Protein AF-A0A2N5K524-F1 (afdb_monomer_lite)

Radius of gyration: 16.84 Å; chains: 1; bounding box: 38×30×48 Å

Structure (mmCIF, N/CA/C/O backbone):
data_AF-A0A2N5K524-F1
#
_entry.id   AF-A0A2N5K524-F1
#
loop_
_atom_site.group_PDB
_atom_site.id
_atom_site.type_symbol
_atom_site.label_atom_id
_atom_site.label_alt_id
_atom_site.label_comp_id
_atom_site.label_asym_id
_atom_site.label_entity_id
_atom_site.label_seq_id
_atom_site.pdbx_PDB_ins_code
_atom_site.Cartn_x
_atom_site.Cartn_y
_atom_site.Cartn_z
_atom_site.occupancy
_atom_site.B_iso_or_equiv
_atom_site.auth_seq_id
_atom_site.auth_comp_id
_atom_site.auth_asym_id
_atom_site.auth_atom_id
_atom_site.pdbx_PDB_model_num
ATOM 1 N N . MET A 1 1 ? -20.829 6.717 16.638 1.00 77.81 1 MET A N 1
ATOM 2 C CA . MET A 1 1 ? -19.370 6.671 16.826 1.00 77.81 1 MET A CA 1
ATOM 3 C C . MET A 1 1 ? -18.992 7.734 17.832 1.00 77.81 1 MET A C 1
ATOM 5 O O . MET A 1 1 ? -19.575 8.813 17.781 1.00 77.81 1 MET A O 1
ATOM 9 N N . THR A 1 2 ? -18.077 7.440 18.750 1.00 91.31 2 THR A N 1
ATOM 10 C CA . THR A 1 2 ? -17.505 8.473 19.634 1.00 91.31 2 THR A CA 1
ATOM 11 C C . THR A 1 2 ? -16.500 9.348 18.871 1.00 91.31 2 THR A C 1
ATOM 13 O O . THR A 1 2 ? -16.066 8.983 17.777 1.00 91.31 2 THR A O 1
ATOM 16 N N . GLY A 1 3 ? -16.096 10.493 19.435 1.00 93.12 3 GLY A N 1
ATOM 17 C CA . GLY A 1 3 ? -15.075 11.349 18.813 1.00 93.12 3 GLY A CA 1
ATOM 18 C C . GLY A 1 3 ? -13.733 10.632 18.615 1.00 93.12 3 GLY A C 1
ATOM 19 O O . GLY A 1 3 ? -13.123 10.746 17.557 1.00 93.12 3 GLY A O 1
ATOM 20 N N . LEU A 1 4 ? -13.308 9.823 19.591 1.00 93.38 4 LEU A N 1
ATOM 21 C CA . LEU A 1 4 ? -12.060 9.060 19.507 1.00 93.38 4 LEU A CA 1
ATOM 22 C C . LEU A 1 4 ? -12.146 7.904 18.495 1.00 93.38 4 LEU A C 1
ATOM 24 O O . LEU A 1 4 ? -11.198 7.658 17.755 1.00 93.38 4 LEU A O 1
ATOM 28 N N . GLU A 1 5 ? -13.305 7.250 18.401 1.00 93.38 5 GLU A N 1
ATOM 29 C CA . GLU A 1 5 ? -13.578 6.227 17.383 1.00 93.38 5 GLU A CA 1
ATOM 30 C C . GLU A 1 5 ? -13.514 6.811 15.960 1.00 93.38 5 GLU A C 1
ATOM 32 O O . GLU A 1 5 ? -12.963 6.182 15.060 1.00 93.38 5 GLU A O 1
ATOM 37 N N . LEU A 1 6 ? -14.011 8.039 15.759 1.00 95.19 6 LEU A N 1
ATOM 38 C CA . LEU A 1 6 ? -13.889 8.747 14.483 1.00 95.19 6 LEU A CA 1
ATOM 39 C C . LEU A 1 6 ? -12.432 9.068 14.139 1.00 95.19 6 LEU A C 1
ATOM 41 O O . LEU A 1 6 ? -12.012 8.839 13.007 1.00 95.19 6 LEU A O 1
ATOM 45 N N . VAL A 1 7 ? -11.650 9.564 15.102 1.00 96.06 7 VAL A N 1
ATOM 46 C CA . VAL A 1 7 ? -10.217 9.827 14.893 1.00 96.06 7 VAL A CA 1
ATOM 47 C C . VAL A 1 7 ? -9.493 8.546 14.483 1.00 96.06 7 VAL A C 1
ATOM 49 O O . VAL A 1 7 ? -8.720 8.562 13.529 1.00 96.06 7 VAL A O 1
ATOM 52 N N . LEU A 1 8 ? -9.781 7.424 15.145 1.00 95.25 8 LEU A N 1
ATOM 53 C CA . LEU A 1 8 ? -9.162 6.142 14.821 1.00 95.25 8 LEU A CA 1
ATOM 54 C C . LEU A 1 8 ? -9.550 5.649 13.420 1.00 95.25 8 LEU A C 1
ATOM 56 O O . LEU A 1 8 ? -8.689 5.183 12.675 1.00 95.25 8 LEU A O 1
ATOM 60 N N . ALA A 1 9 ? -10.815 5.816 13.026 1.00 94.81 9 ALA A N 1
ATOM 61 C CA . ALA A 1 9 ? -11.273 5.510 11.673 1.00 94.81 9 ALA A CA 1
ATOM 62 C C . ALA A 1 9 ? -10.548 6.362 10.613 1.00 94.81 9 ALA A C 1
ATOM 64 O O . ALA A 1 9 ? -10.087 5.827 9.606 1.00 94.81 9 ALA A O 1
ATOM 65 N N . LEU A 1 10 ? -10.374 7.666 10.859 1.00 96.00 10 LEU A N 1
ATOM 66 C CA . LEU A 1 10 ? -9.624 8.557 9.965 1.00 96.00 10 LEU A CA 1
ATOM 67 C C . LEU A 1 10 ? -8.148 8.162 9.866 1.00 96.00 10 LEU A C 1
ATOM 69 O O . LEU A 1 10 ? -7.585 8.161 8.774 1.00 96.00 10 LEU A O 1
ATOM 73 N N . VAL A 1 11 ? -7.523 7.788 10.986 1.00 96.38 11 VAL A N 1
ATOM 74 C CA . VAL A 1 11 ? -6.141 7.289 10.995 1.00 96.38 11 VAL A CA 1
ATOM 75 C C . VAL A 1 11 ? -6.017 6.040 10.128 1.00 96.38 11 VAL A C 1
ATOM 77 O O . VAL A 1 11 ? -5.103 5.968 9.313 1.00 96.38 11 VAL A O 1
ATOM 80 N N . VAL A 1 12 ? -6.941 5.084 10.243 1.00 95.50 12 VAL A N 1
ATOM 81 C CA . VAL A 1 12 ? -6.936 3.863 9.422 1.00 95.50 12 VAL A CA 1
ATOM 82 C C . VAL A 1 12 ? -7.138 4.182 7.941 1.00 95.50 12 VAL A C 1
ATOM 84 O O . VAL A 1 12 ? -6.406 3.656 7.102 1.00 95.50 12 VAL A O 1
ATOM 87 N N . LEU A 1 13 ? -8.060 5.090 7.614 1.00 94.50 13 LEU A N 1
ATOM 88 C CA . LEU A 1 13 ? -8.298 5.529 6.239 1.00 94.50 13 LEU A CA 1
ATOM 89 C C . LEU A 1 13 ? -7.048 6.174 5.626 1.00 94.50 13 LEU A C 1
ATOM 91 O O . LEU A 1 13 ? -6.676 5.863 4.496 1.00 94.50 13 LEU A O 1
ATOM 95 N N . LEU A 1 14 ? -6.362 7.046 6.365 1.00 94.88 14 LEU A N 1
ATOM 96 C CA . LEU A 1 14 ? -5.162 7.727 5.876 1.00 94.88 14 LEU A CA 1
ATOM 97 C C . LEU A 1 14 ? -3.958 6.781 5.793 1.00 94.88 14 LEU A C 1
ATOM 99 O O . LEU A 1 14 ? -3.249 6.756 4.786 1.00 94.88 14 LEU A O 1
ATOM 103 N N . ALA A 1 15 ? -3.728 5.996 6.843 1.00 94.25 15 ALA A N 1
ATOM 104 C CA . ALA A 1 15 ? -2.545 5.160 6.978 1.00 94.25 15 ALA A CA 1
ATOM 105 C C . ALA A 1 15 ? -2.628 3.866 6.152 1.00 94.25 15 ALA A C 1
ATOM 107 O O . ALA A 1 15 ? -1.639 3.449 5.553 1.00 94.25 15 ALA A O 1
ATOM 108 N N . GLY A 1 16 ? -3.803 3.236 6.106 1.00 87.06 16 GLY A N 1
ATOM 109 C CA . GLY A 1 16 ? -4.038 1.996 5.368 1.00 87.06 16 GLY A CA 1
ATOM 110 C C . GLY A 1 16 ? -4.660 2.193 3.995 1.00 87.06 16 GLY A C 1
ATOM 111 O O . GLY A 1 16 ? -4.326 1.448 3.083 1.00 87.06 16 GLY A O 1
ATOM 112 N N . GLY A 1 17 ? -5.522 3.194 3.823 1.00 88.44 17 GLY A N 1
ATOM 113 C CA . GLY A 1 17 ? -6.144 3.495 2.536 1.00 88.44 17 GLY A CA 1
ATOM 114 C C . GLY A 1 17 ? -5.272 4.385 1.660 1.00 88.44 17 GLY A C 1
ATOM 115 O O . GLY A 1 17 ? -4.741 3.960 0.634 1.00 88.44 17 GLY A O 1
ATOM 116 N N . ALA A 1 18 ? -5.103 5.640 2.075 1.00 91.38 18 ALA A N 1
ATOM 117 C CA . ALA A 1 18 ? -4.451 6.647 1.251 1.00 91.38 18 ALA A CA 1
ATOM 118 C C . ALA A 1 18 ? -2.962 6.338 1.018 1.00 91.38 18 ALA A C 1
ATOM 120 O O . ALA A 1 18 ? -2.519 6.335 -0.128 1.00 91.38 18 ALA A O 1
ATOM 121 N N . ALA A 1 19 ? -2.175 6.037 2.054 1.00 94.31 19 ALA A N 1
ATOM 122 C CA . ALA A 1 19 ? -0.726 5.885 1.883 1.00 94.31 19 ALA A CA 1
ATOM 123 C C . ALA A 1 19 ? -0.318 4.817 0.834 1.00 94.31 19 ALA A C 1
ATOM 125 O O . ALA A 1 19 ? 0.524 5.123 -0.017 1.00 94.31 19 ALA A O 1
ATOM 126 N N . PRO A 1 20 ? -0.904 3.601 0.793 1.00 92.31 20 PRO A N 1
ATOM 127 C CA . PRO A 1 20 ? -0.609 2.652 -0.281 1.00 92.31 20 PRO A CA 1
ATOM 128 C C . PRO A 1 20 ? -1.033 3.140 -1.669 1.00 92.31 20 PRO A C 1
ATOM 130 O O . PRO A 1 20 ? -0.237 3.033 -2.601 1.00 92.31 20 PRO A O 1
ATOM 133 N N . ILE A 1 21 ? -2.240 3.700 -1.813 1.00 92.38 21 ILE A N 1
ATOM 134 C CA . ILE A 1 21 ? -2.794 4.151 -3.104 1.00 92.38 21 ILE A CA 1
ATOM 135 C C . ILE A 1 21 ? -1.965 5.301 -3.686 1.00 92.38 21 ILE A C 1
ATOM 137 O O . ILE A 1 21 ? -1.651 5.335 -4.881 1.00 92.38 21 ILE A O 1
ATOM 141 N N . TRP A 1 22 ? -1.571 6.242 -2.831 1.00 93.56 22 TRP A N 1
ATOM 142 C CA . TRP A 1 22 ? -0.888 7.458 -3.246 1.00 93.56 22 TRP A CA 1
ATOM 143 C C . TRP A 1 22 ? 0.550 7.216 -3.696 1.00 93.56 22 TRP A C 1
ATOM 145 O O . TRP A 1 22 ? 1.041 7.998 -4.504 1.00 93.56 22 TRP A O 1
ATOM 155 N N . LEU A 1 23 ? 1.208 6.123 -3.292 1.00 92.88 23 LEU A N 1
ATOM 156 C CA . LEU A 1 23 ? 2.534 5.787 -3.823 1.00 92.88 23 LEU A CA 1
ATOM 157 C C . LEU A 1 23 ? 2.526 5.740 -5.362 1.00 92.88 23 LEU A C 1
ATOM 159 O O . LEU A 1 23 ? 3.401 6.341 -5.988 1.00 92.88 23 LEU A O 1
ATOM 163 N N . VAL A 1 24 ? 1.538 5.088 -5.990 1.00 88.44 24 VAL A N 1
ATOM 164 C CA . VAL A 1 24 ? 1.445 5.038 -7.464 1.00 88.44 24 VAL A CA 1
ATOM 165 C C . VAL A 1 24 ? 1.155 6.421 -8.037 1.00 88.44 24 VAL A C 1
ATOM 167 O O . VAL A 1 24 ? 1.817 6.840 -8.983 1.00 88.44 24 VAL A O 1
ATOM 170 N N . LEU A 1 25 ? 0.198 7.154 -7.466 1.00 88.75 25 LEU A N 1
ATOM 171 C CA . LEU A 1 25 ? -0.194 8.474 -7.972 1.00 88.75 25 LEU A CA 1
ATOM 172 C C . LEU A 1 25 ? 0.956 9.481 -7.893 1.00 88.75 25 LEU A C 1
ATOM 174 O O . LEU A 1 25 ? 1.244 10.177 -8.863 1.00 88.75 25 LEU A O 1
ATOM 178 N N . THR A 1 26 ? 1.661 9.533 -6.765 1.00 89.56 26 THR A N 1
ATOM 179 C CA . THR A 1 26 ? 2.787 10.447 -6.567 1.00 89.56 26 THR A CA 1
ATOM 180 C C . THR A 1 26 ? 3.967 10.069 -7.459 1.00 89.56 26 THR A C 1
ATOM 182 O O . THR A 1 26 ? 4.557 10.943 -8.091 1.00 89.56 26 THR A O 1
ATOM 185 N N . THR A 1 27 ? 4.302 8.779 -7.560 1.00 87.88 27 THR A N 1
ATOM 186 C CA . THR A 1 27 ? 5.406 8.328 -8.423 1.00 87.88 27 THR A CA 1
ATOM 187 C C . THR A 1 27 ? 5.103 8.597 -9.894 1.00 87.88 27 THR A C 1
ATOM 189 O O . THR A 1 27 ? 5.896 9.251 -10.563 1.00 87.88 27 THR A O 1
ATOM 192 N N . THR A 1 28 ? 3.944 8.178 -10.398 1.00 85.12 28 THR A N 1
ATOM 193 C CA . THR A 1 28 ? 3.566 8.394 -11.803 1.00 85.12 28 THR A CA 1
ATOM 194 C C . THR A 1 28 ? 3.381 9.874 -12.137 1.00 85.12 28 THR A C 1
ATOM 196 O O . THR A 1 28 ? 3.907 10.326 -13.153 1.00 85.12 28 THR A O 1
ATOM 199 N N . GLY A 1 29 ? 2.741 10.653 -11.260 1.00 87.69 29 GLY A N 1
ATOM 200 C CA . GLY A 1 29 ? 2.544 12.092 -11.443 1.00 87.69 29 GLY A CA 1
ATOM 201 C C . GLY A 1 29 ? 3.861 12.864 -11.544 1.00 87.69 29 GLY A C 1
ATOM 202 O O . GLY A 1 29 ? 4.048 13.647 -12.472 1.00 87.69 29 GLY A O 1
ATOM 203 N N . ILE A 1 30 ? 4.826 12.589 -10.659 1.00 86.12 30 ILE A N 1
ATOM 204 C CA . ILE A 1 30 ? 6.156 13.221 -10.719 1.00 86.12 30 ILE A CA 1
ATOM 205 C C . ILE A 1 30 ? 6.888 12.848 -12.014 1.00 86.12 30 ILE A C 1
ATOM 207 O O . ILE A 1 30 ? 7.567 13.684 -12.610 1.00 86.12 30 ILE A O 1
ATOM 211 N N . ILE A 1 31 ? 6.758 11.605 -12.475 1.00 86.69 31 ILE A N 1
ATOM 212 C CA . ILE A 1 31 ? 7.427 11.146 -13.696 1.00 86.69 31 ILE A CA 1
ATOM 213 C C . ILE A 1 31 ? 6.819 11.746 -14.959 1.00 86.69 31 ILE A C 1
ATOM 215 O O . ILE A 1 31 ? 7.568 12.129 -15.859 1.00 86.69 31 ILE A O 1
ATOM 219 N N . MET A 1 32 ? 5.497 11.906 -15.011 1.00 84.62 32 MET A N 1
ATOM 220 C CA . MET A 1 32 ? 4.827 12.608 -16.108 1.00 84.62 32 MET A CA 1
ATOM 221 C C . MET A 1 32 ? 5.333 14.047 -16.267 1.00 84.62 32 MET A C 1
ATOM 223 O O . MET A 1 32 ? 5.458 14.529 -17.392 1.00 84.62 32 MET A O 1
ATOM 227 N N . LEU A 1 33 ? 5.694 14.709 -15.162 1.00 86.56 33 LEU A N 1
ATOM 228 C CA . LEU A 1 33 ? 6.304 16.041 -15.192 1.00 86.56 33 LEU A CA 1
ATOM 229 C C . LEU A 1 33 ? 7.756 16.020 -15.697 1.00 86.56 33 LEU A C 1
ATOM 231 O O . LEU A 1 33 ? 8.181 16.966 -16.355 1.00 86.56 33 LEU A O 1
ATOM 235 N N . ARG A 1 34 ? 8.515 14.952 -15.417 1.00 85.38 34 ARG A N 1
ATOM 236 C CA . ARG A 1 34 ? 9.936 14.823 -15.797 1.00 85.38 34 ARG A CA 1
ATOM 237 C C . ARG A 1 34 ? 10.165 14.381 -17.244 1.00 85.38 34 ARG A C 1
ATOM 239 O O . ARG A 1 34 ? 11.234 14.658 -17.770 1.00 85.38 34 ARG A O 1
ATOM 246 N N . LYS A 1 35 ? 9.194 13.708 -17.875 1.00 85.94 35 LYS A N 1
ATOM 247 C CA . LYS A 1 35 ? 9.259 13.216 -19.270 1.00 85.94 35 LYS A CA 1
ATOM 248 C C . LYS A 1 35 ? 10.577 12.483 -19.607 1.00 85.94 35 LYS A C 1
ATOM 250 O O . LYS A 1 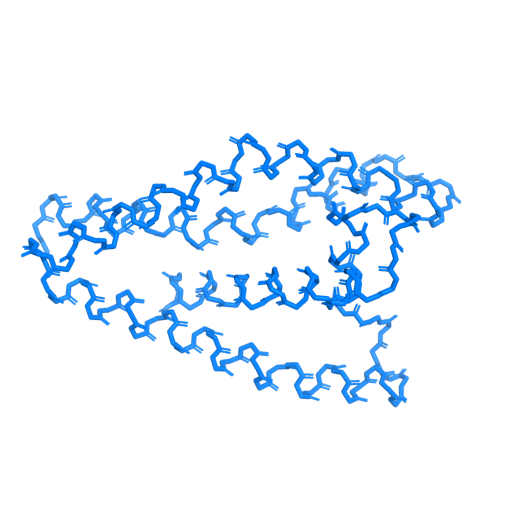35 ? 11.290 12.901 -20.519 1.00 85.94 35 LYS A O 1
ATOM 255 N N . PRO A 1 36 ? 10.921 11.403 -18.882 1.00 84.94 36 PRO A N 1
ATOM 256 C CA . PRO A 1 36 ? 12.158 10.671 -19.130 1.00 84.94 36 PRO A CA 1
ATOM 257 C C . PRO A 1 36 ? 12.200 10.119 -20.572 1.00 84.94 36 PRO A C 1
ATOM 259 O O . PRO A 1 36 ? 11.191 9.589 -21.045 1.00 84.94 36 PRO A O 1
ATOM 262 N N . PRO A 1 37 ? 13.350 10.199 -21.264 1.00 83.94 37 PRO A N 1
ATOM 263 C CA . PRO A 1 37 ? 13.490 9.845 -22.679 1.00 83.94 37 PRO A CA 1
ATOM 264 C C . PRO A 1 37 ? 13.432 8.335 -22.965 1.00 83.94 37 PRO A C 1
ATOM 266 O O . PRO A 1 37 ? 13.295 7.941 -24.121 1.00 83.94 37 PRO A O 1
ATOM 269 N N . GLY A 1 38 ? 13.522 7.472 -21.945 1.00 88.19 38 GLY A N 1
ATOM 270 C CA . GLY A 1 38 ? 13.499 6.020 -22.123 1.00 88.19 38 GLY A CA 1
ATOM 271 C C . GLY A 1 38 ? 12.980 5.241 -20.915 1.00 88.19 38 GLY A C 1
ATOM 272 O O . GLY A 1 38 ? 12.935 5.737 -19.789 1.00 88.19 38 GLY A O 1
ATOM 273 N N . MET A 1 39 ? 12.607 3.977 -21.142 1.00 85.56 39 MET A N 1
ATOM 274 C CA . MET A 1 39 ? 11.975 3.130 -20.120 1.00 85.56 39 MET A CA 1
ATOM 275 C C . MET A 1 39 ? 12.899 2.813 -18.935 1.00 85.56 39 MET A C 1
ATOM 277 O O . MET A 1 39 ? 12.431 2.758 -17.799 1.00 85.56 39 MET A O 1
ATOM 281 N N . LEU A 1 40 ? 14.205 2.641 -19.170 1.00 87.94 40 LEU A N 1
ATOM 282 C CA . LEU A 1 40 ? 15.168 2.388 -18.093 1.00 87.94 40 LEU A CA 1
ATOM 283 C C . LEU A 1 40 ? 15.275 3.589 -17.143 1.00 87.94 40 LEU A C 1
ATOM 285 O O . LEU A 1 40 ? 15.203 3.426 -15.926 1.00 87.94 40 LEU A O 1
ATOM 289 N N . GLU A 1 41 ? 15.386 4.793 -17.700 1.00 88.62 41 GLU A N 1
ATOM 290 C CA . GLU A 1 41 ? 15.449 6.037 -16.932 1.00 88.62 41 GLU A CA 1
ATOM 291 C C . GLU A 1 41 ? 14.125 6.333 -16.221 1.00 88.62 41 GLU A C 1
ATOM 293 O O . G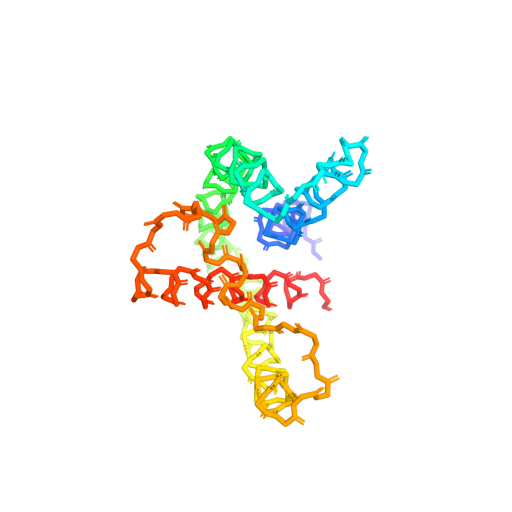LU A 1 41 ? 14.111 6.739 -15.056 1.00 88.62 41 GLU A O 1
ATOM 298 N N . MET A 1 42 ? 13.003 6.040 -16.885 1.00 89.50 42 MET A N 1
ATOM 299 C CA . MET A 1 42 ? 11.674 6.106 -16.288 1.00 89.50 42 MET A CA 1
ATOM 300 C C . MET A 1 42 ? 11.567 5.196 -15.062 1.00 89.50 42 MET A C 1
ATOM 302 O O . MET A 1 42 ? 11.151 5.653 -13.999 1.00 89.50 42 MET A O 1
ATOM 306 N N . MET A 1 43 ? 11.984 3.930 -15.172 1.00 90.75 43 MET A N 1
ATOM 307 C CA . MET A 1 43 ? 11.956 2.983 -14.053 1.00 90.75 43 MET A CA 1
ATOM 308 C C . MET A 1 43 ? 12.929 3.363 -12.937 1.00 90.75 43 MET A C 1
ATOM 310 O O . MET A 1 43 ? 12.575 3.257 -11.765 1.00 90.75 43 MET A O 1
ATOM 314 N N . GLY A 1 44 ? 14.130 3.842 -13.273 1.00 91.19 44 GLY A N 1
ATOM 315 C CA . GLY A 1 44 ? 15.084 4.347 -12.283 1.00 91.19 44 GLY A CA 1
ATOM 316 C C . GLY A 1 44 ? 14.522 5.535 -11.498 1.00 91.19 44 GLY A C 1
ATOM 317 O O . GLY A 1 44 ? 14.614 5.576 -10.270 1.00 91.19 44 GLY A O 1
ATOM 318 N N . SER A 1 45 ? 13.854 6.455 -12.191 1.00 91.25 45 SER A N 1
ATOM 319 C CA . SER A 1 45 ? 13.226 7.622 -11.574 1.00 91.25 45 SER A CA 1
ATOM 320 C C . SER A 1 45 ? 12.009 7.243 -10.720 1.00 91.25 45 SER A C 1
ATOM 322 O O . SER A 1 45 ? 11.878 7.732 -9.596 1.00 91.25 45 SER A O 1
ATOM 324 N N . LEU A 1 46 ? 11.150 6.332 -11.202 1.00 92.69 46 LEU A N 1
ATOM 325 C CA . LEU A 1 46 ? 10.050 5.764 -10.411 1.00 92.69 46 LEU A CA 1
ATOM 326 C C . LEU A 1 46 ? 10.585 5.125 -9.131 1.00 92.69 46 LEU A C 1
ATOM 328 O O . LEU A 1 46 ? 10.058 5.383 -8.052 1.00 92.69 46 LEU A O 1
ATOM 332 N N . HIS A 1 47 ? 11.665 4.349 -9.240 1.00 94.75 47 HIS A N 1
ATOM 333 C CA . HIS A 1 47 ? 12.294 3.705 -8.097 1.00 94.75 47 HIS A CA 1
ATOM 334 C C . HIS A 1 47 ? 12.845 4.690 -7.078 1.00 94.75 47 HIS A C 1
ATOM 336 O O . HIS A 1 47 ? 12.637 4.510 -5.879 1.00 94.75 47 HIS A O 1
ATOM 342 N N . GLN A 1 48 ? 13.497 5.760 -7.526 1.00 93.44 48 GLN A N 1
ATOM 343 C CA . GLN A 1 48 ? 14.015 6.779 -6.622 1.00 93.44 48 GLN A CA 1
ATOM 344 C C . GLN A 1 48 ? 12.892 7.433 -5.804 1.00 93.44 48 GLN A C 1
ATOM 346 O O . GLN A 1 48 ? 13.010 7.565 -4.584 1.00 93.44 48 GLN A O 1
ATOM 351 N N . VAL A 1 49 ? 11.790 7.811 -6.460 1.00 94.00 49 VAL A N 1
ATOM 352 C CA . VAL A 1 49 ? 10.629 8.411 -5.787 1.00 94.00 49 VAL A CA 1
ATOM 353 C C . VAL A 1 49 ? 9.965 7.392 -4.863 1.00 94.00 49 VAL A C 1
ATOM 355 O O . VAL A 1 49 ? 9.713 7.695 -3.697 1.00 94.00 49 VAL A O 1
ATOM 358 N N . ALA A 1 50 ? 9.741 6.169 -5.350 1.00 95.62 50 ALA A N 1
ATOM 359 C CA . ALA A 1 50 ? 9.101 5.113 -4.583 1.00 95.62 50 ALA A CA 1
ATOM 360 C C . ALA A 1 50 ? 9.903 4.759 -3.332 1.00 95.62 50 ALA A C 1
ATOM 362 O O . ALA A 1 50 ? 9.345 4.686 -2.246 1.00 95.62 50 ALA A O 1
ATOM 363 N N . ARG A 1 51 ? 11.225 4.619 -3.444 1.00 95.44 51 ARG A N 1
ATOM 364 C CA . ARG A 1 51 ? 12.113 4.333 -2.312 1.00 95.44 51 ARG A CA 1
ATOM 365 C C . ARG A 1 51 ? 12.010 5.394 -1.220 1.00 95.44 51 ARG A C 1
ATOM 367 O O . ARG A 1 51 ? 11.977 5.042 -0.041 1.00 95.44 51 ARG A O 1
ATOM 374 N N . THR A 1 52 ? 11.963 6.670 -1.595 1.00 95.38 52 THR A N 1
ATOM 375 C CA . THR A 1 52 ? 11.784 7.769 -0.640 1.00 95.38 52 THR A CA 1
ATOM 376 C C . THR A 1 52 ? 10.407 7.694 0.009 1.00 95.38 52 THR A C 1
ATOM 378 O O . THR A 1 52 ? 10.323 7.649 1.233 1.00 95.38 52 THR A O 1
ATOM 381 N N . TYR A 1 53 ? 9.344 7.582 -0.793 1.00 96.19 53 TYR A N 1
ATOM 382 C CA . TYR A 1 53 ? 7.966 7.481 -0.309 1.00 96.19 53 TYR A CA 1
ATOM 383 C C . TYR A 1 53 ? 7.774 6.292 0.641 1.00 96.19 53 TYR A C 1
ATOM 385 O O . TYR A 1 53 ? 7.172 6.430 1.701 1.00 96.19 53 TYR A O 1
ATOM 393 N N . LEU A 1 54 ? 8.331 5.126 0.307 1.00 95.62 54 LEU A N 1
ATOM 394 C CA . LEU A 1 54 ? 8.262 3.934 1.147 1.00 95.62 54 LEU A CA 1
ATOM 395 C C . LEU A 1 54 ? 8.855 4.189 2.530 1.00 95.62 54 LEU A C 1
ATOM 397 O O . LEU A 1 54 ? 8.245 3.838 3.532 1.00 95.62 54 LEU A O 1
ATOM 401 N N . ARG A 1 55 ? 10.032 4.814 2.583 1.00 95.94 55 ARG A N 1
ATOM 402 C CA . ARG A 1 55 ? 10.749 5.062 3.838 1.00 95.94 55 ARG A CA 1
ATOM 403 C C . ARG A 1 55 ? 10.072 6.115 4.704 1.00 95.94 55 ARG A C 1
ATOM 405 O O . ARG A 1 55 ? 10.033 5.948 5.915 1.00 95.94 55 ARG A O 1
ATOM 412 N N . VAL A 1 56 ? 9.591 7.196 4.091 1.00 96.75 56 VAL A N 1
ATOM 413 C CA . VAL A 1 56 ? 9.121 8.380 4.828 1.00 96.75 56 VAL A CA 1
ATOM 414 C C . VAL A 1 56 ? 7.611 8.407 5.041 1.00 96.75 56 VAL A C 1
ATOM 416 O O . VAL A 1 56 ? 7.154 9.058 5.971 1.00 96.75 56 VAL A O 1
ATOM 419 N N . ILE A 1 57 ? 6.841 7.703 4.207 1.00 96.31 57 ILE A N 1
ATOM 420 C CA . ILE A 1 57 ? 5.375 7.705 4.250 1.00 96.31 57 ILE A CA 1
ATOM 421 C C . ILE A 1 57 ? 4.848 6.291 4.468 1.00 96.31 57 ILE A C 1
ATOM 423 O O . ILE A 1 57 ? 4.224 6.044 5.496 1.00 96.31 57 ILE A O 1
ATOM 427 N N . LEU A 1 58 ? 5.105 5.347 3.551 1.00 96.12 58 LEU A N 1
ATOM 428 C CA . LEU A 1 58 ? 4.396 4.061 3.591 1.00 96.12 58 LEU A CA 1
ATOM 429 C C . LEU A 1 58 ? 4.753 3.222 4.821 1.00 96.12 58 LEU A C 1
ATOM 431 O O . LEU A 1 58 ? 3.855 2.745 5.499 1.00 96.12 58 LEU A O 1
ATOM 435 N N . VAL A 1 59 ? 6.038 3.028 5.129 1.00 96.25 59 VAL A N 1
ATOM 436 C CA . VAL A 1 59 ? 6.450 2.205 6.277 1.00 96.25 59 VAL A CA 1
ATOM 437 C C . VAL A 1 59 ? 5.946 2.799 7.600 1.00 96.25 59 VAL A C 1
ATOM 439 O O . VAL A 1 59 ? 5.301 2.059 8.344 1.00 96.25 59 VAL A O 1
ATOM 442 N N . PRO A 1 60 ? 6.133 4.104 7.894 1.00 97.56 60 PRO A N 1
ATOM 443 C CA . PRO A 1 60 ? 5.518 4.723 9.068 1.00 97.56 60 PRO A CA 1
ATOM 444 C C . PRO A 1 60 ? 3.991 4.581 9.096 1.00 97.56 60 PRO A C 1
ATOM 446 O O . PRO A 1 60 ? 3.431 4.249 10.138 1.00 97.56 60 PRO A O 1
ATOM 449 N N . ALA A 1 61 ? 3.317 4.763 7.956 1.00 97.31 61 ALA A N 1
ATOM 450 C CA . ALA A 1 61 ? 1.871 4.597 7.856 1.00 97.31 61 ALA A CA 1
ATOM 451 C C . ALA A 1 61 ? 1.430 3.162 8.179 1.00 97.31 61 ALA A C 1
ATOM 453 O O . ALA A 1 61 ? 0.489 2.976 8.939 1.00 97.31 61 ALA A O 1
ATOM 454 N N . LEU A 1 62 ? 2.137 2.137 7.699 1.00 96.31 62 LEU A N 1
ATOM 455 C CA . LEU A 1 62 ? 1.821 0.746 8.033 1.00 96.31 62 LEU A CA 1
ATOM 456 C C . LEU A 1 62 ? 2.005 0.449 9.525 1.00 96.31 62 LEU A C 1
ATOM 458 O O . LEU A 1 62 ? 1.190 -0.264 10.105 1.00 96.31 62 LEU A O 1
ATOM 462 N N . VAL A 1 63 ? 3.025 1.024 10.167 1.00 97.50 63 VAL A N 1
ATOM 463 C CA . VAL A 1 63 ? 3.208 0.904 11.623 1.00 97.50 63 VAL A CA 1
ATOM 464 C C . VAL A 1 63 ? 2.036 1.549 12.368 1.00 97.50 63 VAL A C 1
ATOM 466 O O . VAL A 1 63 ? 1.464 0.930 13.266 1.00 97.50 63 VAL A O 1
ATOM 469 N N . ILE A 1 64 ? 1.638 2.759 11.965 1.00 97.69 64 ILE A N 1
ATOM 470 C CA . ILE A 1 64 ? 0.488 3.472 12.538 1.00 97.69 64 ILE A CA 1
ATOM 471 C C . ILE A 1 64 ? -0.805 2.680 12.324 1.00 97.69 64 ILE A C 1
ATOM 473 O O . ILE A 1 64 ? -1.596 2.550 13.254 1.00 97.69 64 ILE A O 1
ATOM 477 N N . LEU A 1 65 ? -1.009 2.118 11.131 1.00 96.44 65 LEU A N 1
ATOM 478 C CA . LEU A 1 65 ? -2.165 1.289 10.811 1.00 96.44 65 LEU A CA 1
ATOM 479 C C . LEU A 1 65 ? -2.239 0.082 11.746 1.00 96.44 65 LEU A C 1
ATOM 481 O O . LEU A 1 65 ? -3.272 -0.134 12.368 1.00 96.44 65 LEU A O 1
ATOM 485 N N . VAL A 1 66 ? -1.153 -0.683 11.882 1.00 96.62 66 VAL A N 1
ATOM 486 C CA . VAL A 1 66 ? -1.126 -1.860 12.762 1.00 96.62 66 VAL A CA 1
ATOM 487 C C . VAL A 1 66 ? -1.444 -1.462 14.203 1.00 96.62 66 VAL A C 1
ATOM 489 O O . VAL A 1 66 ? -2.298 -2.088 14.829 1.00 96.62 66 VAL A O 1
ATOM 492 N N . ALA A 1 67 ? -0.829 -0.392 14.712 1.00 97.50 67 ALA A N 1
ATOM 493 C CA . ALA A 1 67 ? -1.116 0.112 16.053 1.00 97.50 67 ALA A CA 1
ATOM 494 C C . ALA A 1 67 ? -2.591 0.526 16.216 1.00 97.50 67 ALA A C 1
ATOM 496 O O . ALA A 1 67 ? -3.228 0.169 17.207 1.00 97.50 67 ALA A O 1
ATOM 497 N N . ALA A 1 68 ? -3.153 1.224 15.226 1.00 96.62 68 ALA A N 1
ATOM 498 C CA . ALA A 1 68 ? -4.545 1.658 15.230 1.00 96.62 68 ALA A CA 1
ATOM 499 C C . ALA A 1 68 ? -5.523 0.476 15.206 1.00 96.62 68 ALA A C 1
ATOM 501 O O . ALA A 1 68 ? -6.505 0.483 15.944 1.00 96.62 68 ALA A O 1
ATOM 502 N N . VAL A 1 69 ? -5.241 -0.561 14.411 1.00 95.88 69 VAL A N 1
ATOM 503 C CA . VAL A 1 69 ? -6.064 -1.777 14.342 1.00 95.88 69 VAL A CA 1
ATOM 504 C C . VAL A 1 69 ? -6.010 -2.559 15.650 1.00 95.88 69 VAL A C 1
ATOM 506 O O . VAL A 1 69 ? -7.055 -2.957 16.160 1.00 95.88 69 VAL A O 1
ATOM 509 N N . VAL A 1 70 ? -4.818 -2.743 16.228 1.00 97.25 70 VAL A N 1
ATOM 510 C CA . VAL A 1 70 ? -4.658 -3.419 17.526 1.00 97.25 70 VAL A CA 1
ATOM 511 C C . VAL A 1 70 ? -5.421 -2.668 18.616 1.00 97.25 70 VAL A C 1
ATOM 513 O O . VAL A 1 70 ? -6.134 -3.283 19.408 1.00 97.2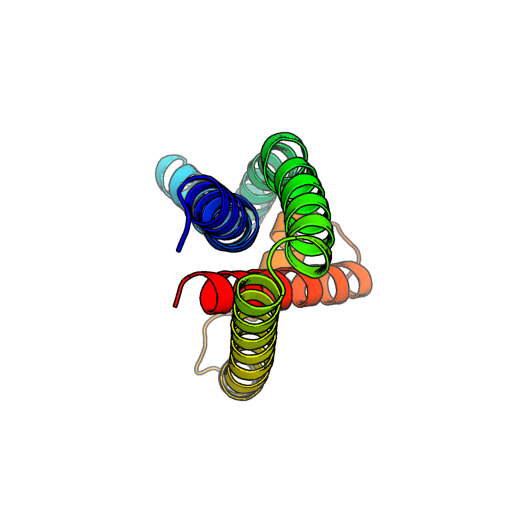5 70 VAL A O 1
ATOM 516 N N . TRP A 1 71 ? -5.337 -1.337 18.630 1.00 97.56 71 TRP A N 1
ATOM 517 C CA . TRP A 1 71 ? -6.082 -0.533 19.592 1.00 97.56 71 TRP A CA 1
ATOM 518 C C . TRP A 1 71 ? -7.597 -0.608 19.364 1.00 97.56 71 TRP A C 1
ATOM 520 O O . TRP A 1 71 ? -8.349 -0.812 20.319 1.00 97.56 71 TRP A O 1
ATOM 530 N N . ALA A 1 72 ? -8.051 -0.518 18.109 1.00 96.88 72 ALA A N 1
ATOM 531 C CA . ALA A 1 72 ? -9.460 -0.659 17.756 1.00 96.88 72 ALA A CA 1
ATOM 532 C C . ALA A 1 72 ? -10.020 -2.012 18.207 1.00 96.88 72 ALA A C 1
ATOM 534 O O . ALA A 1 72 ? -11.134 -2.063 18.715 1.00 96.88 72 ALA A O 1
ATOM 535 N N . ALA A 1 73 ? -9.256 -3.099 18.072 1.00 97.00 73 ALA A N 1
ATOM 536 C CA . ALA A 1 73 ? -9.703 -4.437 18.454 1.00 97.00 73 ALA A CA 1
ATOM 537 C C . ALA A 1 73 ? -10.046 -4.550 19.948 1.00 97.00 73 ALA A C 1
ATOM 539 O O . ALA A 1 73 ? -10.966 -5.280 20.310 1.00 97.00 73 ALA A O 1
ATOM 540 N N . VAL A 1 74 ? -9.342 -3.804 20.804 1.00 96.88 74 VAL A N 1
ATOM 541 C CA . VAL A 1 74 ? -9.566 -3.810 22.257 1.00 96.88 74 VAL A CA 1
ATOM 542 C C . VAL A 1 74 ? -10.608 -2.768 22.671 1.00 96.88 74 VAL A C 1
ATOM 544 O O . VAL A 1 74 ? -11.504 -3.071 23.453 1.00 96.88 74 VAL A O 1
ATOM 547 N N . ALA A 1 75 ? -10.500 -1.539 22.161 1.00 96.88 75 ALA A N 1
ATOM 548 C CA . ALA A 1 75 ? -11.310 -0.409 22.622 1.00 96.88 75 ALA A CA 1
ATOM 549 C C . ALA A 1 75 ? -12.621 -0.220 21.840 1.00 96.88 75 ALA A C 1
ATOM 551 O O . ALA A 1 75 ? -13.603 0.275 22.392 1.00 96.88 75 ALA A O 1
ATOM 552 N N . TYR A 1 76 ? -12.650 -0.614 20.563 1.00 97.31 76 TYR A N 1
ATOM 553 C CA . TYR A 1 76 ? -13.762 -0.378 19.636 1.00 97.31 76 TYR A CA 1
ATOM 554 C C . TYR A 1 76 ? -14.030 -1.601 18.734 1.00 97.31 76 TYR A C 1
ATOM 556 O O . TYR A 1 76 ? -13.862 -1.513 17.514 1.00 97.31 76 TYR A O 1
ATOM 564 N N . PRO A 1 77 ? -14.495 -2.745 19.280 1.00 95.50 77 PRO A N 1
ATOM 565 C CA . PRO A 1 77 ? -14.618 -3.996 18.521 1.00 95.50 77 PRO A CA 1
ATOM 566 C C . PRO A 1 77 ? -15.477 -3.882 17.255 1.00 95.50 77 PRO A C 1
ATOM 568 O O . PRO A 1 77 ? -15.191 -4.508 16.237 1.00 95.50 77 PRO A O 1
ATOM 571 N N . ARG A 1 78 ? -16.513 -3.029 17.280 1.00 96.25 78 ARG A N 1
ATOM 572 C CA . ARG A 1 78 ? -17.326 -2.740 16.092 1.00 96.25 78 ARG A CA 1
ATOM 573 C C . ARG A 1 78 ? -16.497 -2.102 14.973 1.00 96.25 78 ARG A C 1
ATOM 575 O O . ARG A 1 78 ? -16.619 -2.528 13.830 1.00 96.25 78 ARG A O 1
ATOM 582 N N . LEU A 1 79 ? -15.670 -1.104 15.290 1.00 96.06 79 LEU A N 1
ATOM 583 C CA . LEU A 1 79 ? -14.784 -0.463 14.318 1.00 96.06 79 LEU A CA 1
ATOM 584 C C . LEU A 1 79 ? -13.744 -1.462 13.799 1.00 96.06 79 LEU A C 1
ATOM 586 O O . LEU A 1 79 ? -13.534 -1.539 12.595 1.00 96.06 79 LEU A O 1
ATOM 590 N N . ALA A 1 80 ? -13.157 -2.279 14.675 1.00 96.75 80 ALA A N 1
ATOM 591 C CA . ALA A 1 80 ? -12.219 -3.323 14.266 1.00 96.75 80 ALA A CA 1
ATOM 592 C C . ALA A 1 80 ? -12.838 -4.315 13.266 1.00 96.75 80 ALA A C 1
ATOM 594 O O . ALA A 1 80 ? -12.210 -4.644 12.262 1.00 96.75 80 ALA A O 1
ATOM 595 N N . ASN A 1 81 ? -14.089 -4.728 13.489 1.00 96.50 81 ASN A N 1
ATOM 596 C CA . ASN A 1 81 ? -14.814 -5.596 12.559 1.00 96.50 81 ASN A CA 1
ATOM 597 C C . ASN A 1 81 ? -15.053 -4.928 11.201 1.00 96.50 81 ASN A C 1
ATOM 599 O O . ASN A 1 81 ? -14.936 -5.593 10.176 1.00 96.50 81 ASN A O 1
ATOM 603 N N . LEU A 1 82 ? -15.356 -3.626 11.175 1.00 95.94 82 LEU A N 1
ATOM 604 C CA . LEU A 1 82 ? -15.506 -2.874 9.924 1.00 95.94 82 LEU A CA 1
ATOM 605 C C . LEU A 1 82 ? -14.179 -2.770 9.168 1.00 95.94 82 LEU A C 1
ATOM 607 O O . LEU A 1 82 ? -14.143 -3.025 7.969 1.00 95.94 82 LEU A O 1
ATOM 611 N N . ILE A 1 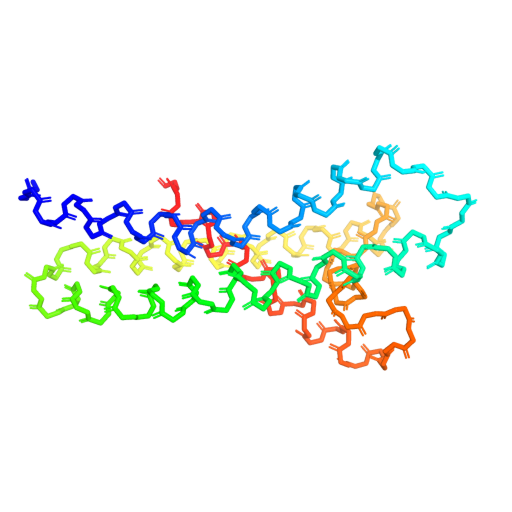83 ? -13.085 -2.470 9.873 1.00 96.69 83 ILE A N 1
ATOM 612 C CA . ILE A 1 83 ? -11.737 -2.435 9.292 1.00 96.69 83 ILE A CA 1
ATOM 613 C C . ILE A 1 83 ? -11.384 -3.798 8.690 1.00 96.69 83 ILE A C 1
ATOM 615 O O . ILE A 1 83 ? -10.909 -3.871 7.559 1.00 96.69 83 ILE A O 1
ATOM 619 N N . LEU A 1 84 ? -11.631 -4.883 9.428 1.00 96.94 84 LEU A N 1
ATOM 620 C CA . LEU A 1 84 ? -11.355 -6.236 8.958 1.00 96.94 84 LEU A CA 1
ATOM 621 C C . LEU A 1 84 ? -12.218 -6.600 7.745 1.00 96.94 84 LEU A C 1
ATOM 623 O O . LEU A 1 84 ? -11.696 -7.144 6.776 1.00 96.94 84 LEU A O 1
ATOM 627 N N . ALA A 1 85 ? -13.512 -6.278 7.777 1.00 97.62 85 ALA A N 1
ATOM 628 C CA . ALA A 1 85 ? -14.419 -6.519 6.661 1.00 97.62 85 ALA A CA 1
ATOM 629 C C . ALA A 1 85 ? -13.956 -5.779 5.397 1.00 97.62 85 ALA A C 1
ATOM 631 O O . ALA A 1 85 ? -13.849 -6.402 4.342 1.00 97.62 85 ALA A O 1
ATOM 632 N N . GLY A 1 86 ? -13.605 -4.494 5.518 1.00 97.25 86 GLY A N 1
ATOM 633 C CA . GLY A 1 86 ? -13.061 -3.694 4.421 1.00 97.25 86 GLY A CA 1
ATOM 634 C C . GLY A 1 86 ? -11.740 -4.252 3.889 1.00 97.25 86 GLY A C 1
ATOM 635 O O . GLY A 1 86 ? -11.586 -4.464 2.688 1.00 97.25 86 GLY A O 1
ATOM 636 N N . ALA A 1 87 ? -10.807 -4.606 4.778 1.00 97.50 87 ALA A N 1
ATOM 637 C CA . ALA A 1 87 ? -9.528 -5.196 4.391 1.00 97.50 87 ALA A CA 1
ATOM 638 C C . ALA A 1 87 ? -9.696 -6.528 3.639 1.00 97.50 87 ALA A C 1
ATOM 640 O O . ALA A 1 87 ? -9.056 -6.743 2.608 1.00 97.50 87 ALA A O 1
ATOM 641 N N . VAL A 1 88 ? -10.574 -7.413 4.123 1.00 97.94 88 VAL A N 1
ATOM 642 C CA . VAL A 1 88 ? -10.876 -8.695 3.469 1.00 97.94 88 VAL A CA 1
ATOM 643 C C . VAL A 1 88 ? -11.568 -8.469 2.127 1.00 97.94 88 VAL A C 1
ATOM 645 O O . VAL A 1 88 ? -11.170 -9.077 1.134 1.00 97.94 88 VAL A O 1
ATOM 648 N N . ALA A 1 89 ? -12.556 -7.575 2.063 1.00 98.00 89 ALA A N 1
ATOM 649 C CA . ALA A 1 89 ? -13.242 -7.241 0.819 1.00 98.00 89 ALA A CA 1
ATOM 650 C C . ALA A 1 89 ? -12.270 -6.677 -0.230 1.00 98.00 89 ALA A C 1
ATOM 652 O O . ALA A 1 89 ? -12.289 -7.116 -1.382 1.00 98.00 89 ALA A O 1
ATOM 653 N N . GLY A 1 90 ? -11.372 -5.772 0.171 1.00 97.75 90 GLY A N 1
ATOM 654 C CA . GLY A 1 90 ? -10.326 -5.215 -0.686 1.00 97.75 90 GLY A CA 1
ATOM 655 C C . GLY A 1 90 ? -9.340 -6.273 -1.182 1.00 97.75 90 GLY A C 1
ATOM 656 O O . GLY A 1 90 ? -9.040 -6.331 -2.374 1.00 97.75 90 GLY A O 1
ATOM 657 N N . LEU A 1 91 ? -8.892 -7.168 -0.296 1.00 97.62 91 LEU A N 1
ATOM 658 C CA . LEU A 1 91 ? -8.015 -8.282 -0.661 1.00 97.62 91 LEU A CA 1
ATOM 659 C C . LEU A 1 91 ? -8.666 -9.204 -1.701 1.00 97.62 91 LEU A C 1
ATOM 661 O O . LEU A 1 91 ? -8.061 -9.493 -2.734 1.00 97.62 91 LEU A O 1
ATOM 665 N N . LEU A 1 92 ? -9.897 -9.655 -1.444 1.00 98.00 92 LEU A N 1
ATOM 666 C CA . LEU A 1 92 ? -10.626 -10.551 -2.345 1.00 98.00 92 LEU A CA 1
ATOM 667 C C . LEU A 1 92 ? -10.916 -9.886 -3.691 1.00 98.00 92 LEU A C 1
ATOM 669 O O . LEU A 1 92 ? -10.741 -10.512 -4.737 1.00 98.00 92 LEU A O 1
ATOM 673 N N . SER A 1 93 ? -11.294 -8.608 -3.672 1.00 96.75 93 SER A N 1
ATOM 674 C CA . SER A 1 93 ? -11.529 -7.829 -4.890 1.00 96.75 93 SER A CA 1
ATOM 675 C C . SER A 1 93 ? -10.257 -7.696 -5.722 1.00 96.75 93 SER A C 1
ATOM 677 O O . SER A 1 93 ? -10.305 -7.869 -6.937 1.00 96.75 93 SER A O 1
ATOM 679 N N . SER A 1 94 ? -9.104 -7.464 -5.088 1.00 96.31 94 SER A N 1
ATOM 680 C CA . SER A 1 94 ? -7.820 -7.431 -5.793 1.00 96.31 94 SER A CA 1
ATOM 681 C C . SER A 1 94 ? -7.431 -8.773 -6.390 1.00 96.31 94 SER A C 1
ATOM 683 O O . SER A 1 94 ? -6.971 -8.809 -7.526 1.00 96.31 94 SER A O 1
ATOM 685 N N . LEU A 1 95 ? -7.651 -9.879 -5.679 1.00 96.56 95 LEU A N 1
ATOM 686 C CA . LEU A 1 95 ? -7.394 -11.212 -6.229 1.00 96.56 95 LEU A CA 1
ATOM 687 C C . LEU A 1 95 ? -8.294 -11.504 -7.438 1.00 96.56 95 LEU A C 1
ATOM 689 O O . LEU A 1 95 ? -7.815 -11.999 -8.457 1.00 96.56 95 LEU A O 1
ATOM 693 N N . ALA A 1 96 ? -9.580 -11.151 -7.361 1.00 96.75 96 ALA A N 1
ATOM 694 C CA . ALA A 1 96 ? -10.504 -11.279 -8.486 1.00 96.75 96 ALA A CA 1
ATOM 695 C C . ALA A 1 96 ? -10.081 -10.395 -9.673 1.00 96.75 96 ALA A C 1
ATOM 697 O O . ALA A 1 96 ? -10.086 -10.840 -10.824 1.00 96.75 96 ALA A O 1
ATOM 698 N N . LEU A 1 97 ? -9.652 -9.161 -9.398 1.00 95.31 97 LEU A N 1
ATOM 699 C CA . LEU A 1 97 ? -9.129 -8.248 -10.408 1.00 95.31 97 LEU A CA 1
ATOM 700 C C . LEU A 1 97 ? -7.858 -8.799 -11.065 1.00 95.31 97 LEU A C 1
ATOM 702 O O . LEU A 1 97 ? -7.716 -8.686 -12.282 1.00 95.31 97 LEU A O 1
ATOM 706 N N . ASP A 1 98 ? -6.959 -9.416 -10.300 1.00 95.31 98 ASP A N 1
ATOM 707 C CA . ASP A 1 98 ? -5.730 -10.018 -10.817 1.00 95.31 98 ASP A CA 1
ATOM 708 C C . ASP A 1 98 ? -6.016 -11.157 -11.795 1.00 95.31 98 ASP A C 1
ATOM 710 O O . ASP A 1 98 ? -5.351 -11.244 -12.829 1.00 95.31 98 ASP A O 1
ATOM 714 N N . VAL A 1 99 ? -7.039 -11.981 -11.542 1.00 95.88 99 VAL A N 1
ATOM 715 C CA . VAL A 1 99 ? -7.467 -13.013 -12.501 1.00 95.88 99 VAL A CA 1
ATOM 716 C C . VAL A 1 99 ? -7.808 -12.371 -13.844 1.00 95.88 99 VAL A C 1
ATOM 718 O O . VAL A 1 99 ? -7.292 -12.793 -14.879 1.00 95.88 99 VAL A O 1
ATOM 721 N N . VAL A 1 100 ? -8.609 -11.305 -13.848 1.00 96.06 100 VAL A N 1
ATOM 722 C CA . VAL A 1 100 ? -8.995 -10.613 -15.086 1.00 96.06 100 VAL A CA 1
ATOM 723 C C . VAL A 1 100 ? -7.791 -9.922 -15.733 1.00 96.06 100 VAL A C 1
ATOM 725 O O . VAL A 1 100 ? -7.552 -10.072 -16.932 1.00 96.06 100 VAL A O 1
ATOM 728 N N . ARG A 1 101 ? -6.997 -9.180 -14.953 1.00 95.06 101 ARG A N 1
ATOM 729 C CA . ARG A 1 101 ? -5.891 -8.362 -15.468 1.00 95.06 101 ARG A CA 1
ATOM 730 C C . ARG A 1 101 ? -4.729 -9.188 -15.990 1.00 95.06 101 ARG A C 1
ATOM 732 O O . ARG A 1 101 ? -4.189 -8.857 -17.044 1.00 95.06 101 ARG A O 1
ATOM 739 N N . LEU A 1 102 ? -4.320 -10.227 -15.269 1.00 95.56 102 LEU A N 1
ATOM 740 C CA . LEU A 1 102 ? -3.188 -11.059 -15.668 1.00 95.56 102 LEU A CA 1
ATOM 741 C C . LEU A 1 102 ? -3.550 -11.944 -16.859 1.00 95.56 102 LEU A C 1
ATOM 743 O O . LEU A 1 102 ? -2.726 -12.089 -17.760 1.00 95.56 102 LEU A O 1
ATOM 747 N N . THR A 1 103 ? -4.787 -12.447 -16.923 1.00 96.56 103 THR A N 1
ATOM 748 C CA . THR A 1 103 ? -5.283 -13.154 -18.114 1.00 96.56 103 THR A CA 1
ATOM 749 C C . THR A 1 103 ? -5.353 -12.197 -19.304 1.00 96.56 103 THR A C 1
ATOM 751 O O . THR A 1 103 ? -4.836 -12.506 -20.373 1.00 96.56 103 THR A O 1
ATOM 754 N N . GLY A 1 104 ? -5.893 -10.988 -19.114 1.00 96.56 104 GLY A N 1
ATOM 755 C CA . GLY A 1 104 ? -5.913 -9.953 -20.150 1.00 96.56 104 GLY A CA 1
ATOM 756 C C . GLY A 1 104 ? -4.516 -9.566 -20.644 1.00 96.56 104 GLY A C 1
ATOM 757 O O . GLY A 1 104 ? -4.325 -9.367 -21.839 1.00 96.56 104 GLY A O 1
ATOM 758 N N . TYR A 1 105 ? -3.518 -9.508 -19.759 1.00 96.12 105 TYR A N 1
ATOM 759 C CA . TYR A 1 105 ? -2.120 -9.288 -20.144 1.00 96.12 105 TYR A CA 1
ATOM 760 C C . TYR A 1 105 ? -1.559 -10.464 -20.952 1.00 96.12 105 TYR A C 1
ATOM 762 O O . TYR A 1 105 ? -0.945 -10.247 -21.992 1.00 96.12 105 TYR A O 1
ATOM 770 N N . ALA A 1 106 ? -1.807 -11.704 -20.520 1.00 96.12 106 ALA A N 1
ATOM 771 C CA . ALA A 1 106 ? -1.366 -12.900 -21.238 1.00 96.12 106 ALA A CA 1
ATOM 772 C C . ALA A 1 106 ? -1.982 -13.008 -22.648 1.00 96.12 106 ALA A C 1
ATOM 774 O O . ALA A 1 106 ? -1.332 -13.507 -23.561 1.00 96.12 106 ALA A O 1
ATOM 775 N N . MET A 1 107 ? -3.203 -12.497 -22.833 1.00 96.69 107 MET A N 1
ATOM 776 C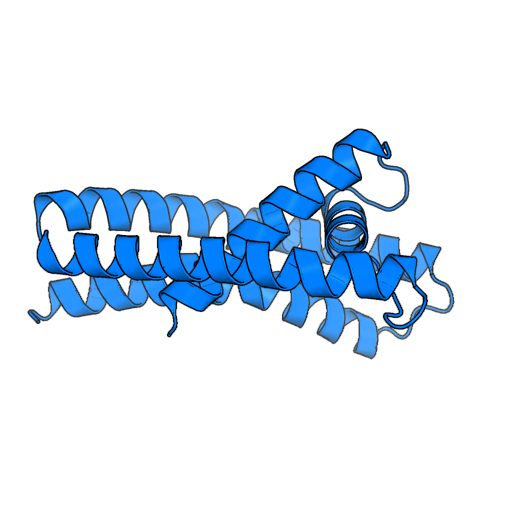 CA . MET A 1 107 ? -3.893 -12.422 -24.129 1.00 96.69 107 MET A CA 1
ATOM 777 C C . MET A 1 107 ? -3.553 -11.159 -24.943 1.00 96.69 107 MET A C 1
ATOM 779 O O . MET A 1 107 ? -4.075 -10.981 -26.041 1.00 96.69 107 MET A O 1
ATOM 783 N N . GLY A 1 108 ? -2.706 -10.264 -24.422 1.00 95.62 108 GLY A N 1
ATOM 784 C CA . GLY A 1 108 ? -2.305 -9.021 -25.092 1.00 95.62 108 GLY A CA 1
ATOM 785 C C . GLY A 1 108 ? -3.342 -7.890 -25.063 1.00 95.62 108 GLY A C 1
ATOM 786 O O . GLY A 1 108 ? -3.131 -6.858 -25.692 1.00 95.62 108 GLY A O 1
ATOM 787 N N . TRP A 1 109 ? -4.450 -8.041 -24.332 1.00 94.75 109 TRP A N 1
ATOM 788 C CA . TRP A 1 109 ? -5.490 -7.009 -24.191 1.00 94.75 109 TRP A CA 1
ATOM 789 C C . TRP A 1 109 ? -5.103 -5.907 -23.204 1.00 94.75 109 TRP A C 1
ATOM 791 O O . TRP A 1 109 ? -5.620 -4.795 -23.273 1.00 94.75 109 TRP A O 1
ATOM 801 N N . MET A 1 110 ? -4.212 -6.220 -22.260 1.00 92.62 110 MET A N 1
ATOM 802 C CA . MET A 1 110 ? -3.713 -5.274 -21.266 1.00 92.62 110 MET A CA 1
ATOM 803 C C . MET A 1 110 ? -2.244 -4.94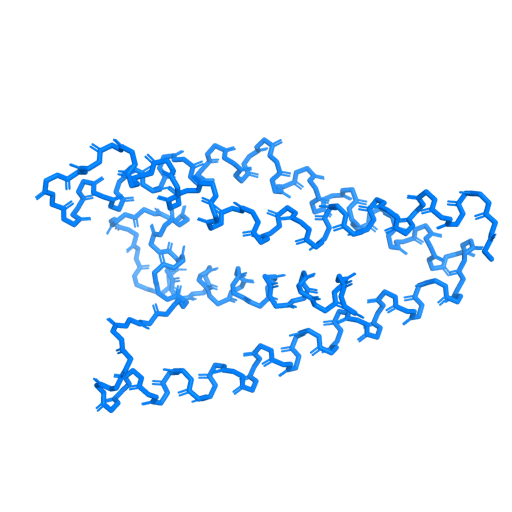1 -21.535 1.00 92.62 110 MET A C 1
ATOM 805 O O . MET A 1 110 ? -1.448 -5.846 -21.780 1.00 92.62 110 MET A O 1
ATOM 809 N N . PRO A 1 111 ? -1.841 -3.666 -21.404 1.00 89.19 111 PRO A N 1
ATOM 810 C CA . PRO A 1 111 ? -0.511 -3.219 -21.815 1.00 89.19 111 PRO A CA 1
ATOM 811 C C . PRO A 1 111 ? 0.608 -3.650 -20.858 1.00 89.19 111 PRO A C 1
ATOM 813 O O . PRO A 1 111 ? 1.782 -3.478 -21.171 1.00 89.19 111 PRO A O 1
ATOM 816 N N . SER A 1 112 ? 0.282 -4.122 -19.650 1.00 90.19 112 SER A N 1
ATOM 817 C CA . SER A 1 112 ? 1.298 -4.418 -18.636 1.00 90.19 112 SER A CA 1
ATOM 818 C C . SER A 1 112 ? 0.813 -5.310 -17.495 1.00 90.19 112 SER A C 1
ATOM 820 O O . SER A 1 112 ? -0.341 -5.258 -17.062 1.00 90.19 112 SER A O 1
ATOM 822 N N . ASN A 1 113 ? 1.759 -6.083 -16.960 1.00 94.31 113 ASN A N 1
ATOM 823 C CA . ASN A 1 113 ? 1.626 -6.843 -15.723 1.00 94.31 113 ASN A CA 1
ATOM 824 C C . ASN A 1 113 ? 1.880 -5.912 -14.522 1.00 94.31 113 ASN A C 1
ATOM 826 O O . ASN A 1 113 ? 3.025 -5.556 -14.240 1.00 94.31 113 ASN A O 1
ATOM 830 N N . MET A 1 114 ? 0.810 -5.502 -13.832 1.00 92.75 114 MET A N 1
ATOM 831 C CA . MET A 1 114 ? 0.890 -4.535 -12.726 1.00 92.75 114 MET A CA 1
ATOM 832 C C . MET A 1 114 ? 1.761 -4.996 -11.562 1.00 92.75 114 MET A C 1
ATOM 834 O O . MET A 1 114 ? 2.644 -4.220 -11.193 1.00 92.75 114 MET A O 1
ATOM 838 N N . PRO A 1 115 ? 1.606 -6.221 -11.016 1.00 95.25 115 PRO A N 1
ATOM 839 C CA . PRO A 1 115 ? 2.528 -6.720 -10.002 1.00 95.25 115 PRO A CA 1
ATOM 840 C C . PRO A 1 115 ? 3.992 -6.575 -10.429 1.00 95.25 115 PRO A C 1
ATOM 842 O O . PRO A 1 115 ? 4.795 -6.008 -9.694 1.00 95.25 115 PRO A O 1
ATOM 845 N N . HIS A 1 116 ? 4.348 -6.981 -11.651 1.00 95.12 116 HIS A N 1
ATOM 846 C CA . HIS A 1 116 ? 5.721 -6.830 -12.133 1.00 95.12 116 HIS A CA 1
ATOM 847 C C . HIS A 1 116 ? 6.166 -5.356 -12.202 1.00 95.12 116 HIS A C 1
ATOM 849 O O . HIS A 1 116 ? 7.262 -5.027 -11.742 1.00 95.12 116 HIS A O 1
ATOM 855 N N . THR A 1 117 ? 5.324 -4.456 -12.723 1.00 93.56 117 THR A N 1
ATOM 856 C CA . THR A 1 117 ? 5.615 -3.012 -12.767 1.00 93.56 117 THR A CA 1
ATOM 857 C C . THR A 1 117 ? 5.830 -2.437 -11.367 1.00 93.56 117 THR A C 1
ATOM 859 O O . THR A 1 117 ? 6.818 -1.738 -11.143 1.00 93.56 117 THR A O 1
ATOM 862 N N . PHE A 1 118 ? 4.971 -2.767 -10.400 1.00 95.75 118 PHE A N 1
ATOM 863 C CA . PHE A 1 118 ? 5.136 -2.317 -9.017 1.00 95.75 118 PHE A CA 1
ATOM 864 C C . PHE A 1 118 ? 6.401 -2.876 -8.373 1.00 95.75 118 PHE A C 1
ATOM 866 O O . PHE A 1 118 ? 7.123 -2.143 -7.703 1.00 95.75 118 PHE A O 1
ATOM 873 N N . GLY A 1 119 ? 6.723 -4.146 -8.616 1.00 96.44 119 GLY A N 1
ATOM 874 C CA . GLY A 1 119 ? 7.952 -4.754 -8.119 1.00 96.44 119 GLY A CA 1
ATOM 875 C C . GLY A 1 119 ? 9.204 -4.055 -8.649 1.00 96.44 119 GLY A C 1
ATOM 876 O O . GLY A 1 119 ? 10.115 -3.765 -7.879 1.00 96.44 119 GLY A O 1
ATOM 877 N N . ARG A 1 120 ? 9.237 -3.724 -9.948 1.00 95.50 120 ARG A N 1
ATOM 878 C CA . ARG A 1 120 ? 10.338 -2.963 -10.567 1.00 95.50 120 ARG A CA 1
ATOM 879 C C . ARG A 1 120 ? 10.406 -1.532 -10.057 1.00 95.50 120 ARG A C 1
ATOM 881 O O . ARG A 1 120 ? 11.499 -1.034 -9.815 1.00 95.50 120 ARG A O 1
ATOM 888 N N . MET A 1 121 ? 9.261 -0.891 -9.851 1.00 95.12 121 MET A N 1
ATOM 889 C CA . MET A 1 121 ? 9.197 0.419 -9.212 1.00 95.12 121 MET A CA 1
ATOM 890 C C . MET A 1 121 ? 9.789 0.356 -7.797 1.00 95.12 121 MET A C 1
ATOM 892 O O . MET A 1 121 ? 10.613 1.180 -7.436 1.00 95.12 121 MET A O 1
ATOM 896 N N . ILE A 1 122 ? 9.444 -0.642 -6.989 1.00 96.44 122 ILE A N 1
ATOM 897 C CA . ILE A 1 122 ? 9.896 -0.705 -5.593 1.00 96.44 122 ILE A CA 1
ATOM 898 C C . ILE A 1 122 ? 11.361 -1.140 -5.473 1.00 96.44 122 ILE A C 1
ATOM 900 O O . ILE A 1 122 ? 12.111 -0.533 -4.711 1.00 96.44 122 ILE A O 1
ATOM 904 N N . LEU A 1 123 ? 11.786 -2.163 -6.215 1.00 96.44 123 LEU A N 1
ATOM 905 C CA . LEU A 1 123 ? 13.120 -2.766 -6.084 1.00 96.44 123 LEU A CA 1
ATOM 906 C C . LEU A 1 123 ? 14.154 -2.222 -7.073 1.00 96.44 123 LEU A C 1
ATOM 908 O O . LEU A 1 123 ? 15.350 -2.431 -6.883 1.00 96.44 123 LEU A O 1
ATOM 912 N N . GLY A 1 124 ? 13.705 -1.530 -8.115 1.00 94.94 124 GLY A N 1
ATOM 913 C CA . GLY A 1 124 ? 14.552 -0.973 -9.159 1.00 94.94 124 GLY A CA 1
ATOM 914 C C . GLY A 1 124 ? 14.640 -1.845 -10.420 1.00 94.94 124 GLY A C 1
ATOM 915 O O . GLY A 1 124 ? 14.251 -3.021 -10.436 1.00 94.94 124 GLY A O 1
ATOM 916 N N . PRO A 1 125 ? 15.172 -1.273 -11.516 1.00 91.12 125 PRO A N 1
ATOM 917 C CA . PRO A 1 125 ? 15.191 -1.917 -12.827 1.00 91.12 125 PRO A CA 1
ATOM 918 C C . PRO A 1 125 ? 16.118 -3.136 -12.907 1.00 91.12 125 PRO A C 1
ATOM 920 O O . PRO A 1 125 ? 15.885 -3.996 -13.746 1.00 91.12 125 PRO A O 1
ATOM 923 N N . THR A 1 126 ? 17.113 -3.262 -12.026 1.00 92.62 126 THR A N 1
ATOM 924 C CA . THR A 1 126 ? 18.102 -4.359 -12.030 1.00 92.62 126 THR A CA 1
ATOM 925 C C . THR A 1 126 ? 17.778 -5.496 -11.057 1.00 92.62 126 THR A C 1
ATOM 927 O O . THR A 1 126 ? 18.524 -6.467 -10.977 1.00 92.62 126 THR A O 1
ATOM 930 N N . ALA A 1 127 ? 16.664 -5.408 -10.323 1.00 94.75 127 ALA A N 1
ATOM 931 C CA . ALA A 1 127 ? 16.281 -6.413 -9.336 1.00 94.75 127 ALA A CA 1
ATOM 932 C C . ALA A 1 127 ? 16.013 -7.798 -9.956 1.00 94.75 127 ALA A C 1
ATOM 934 O O . ALA A 1 127 ? 15.603 -7.921 -11.117 1.00 94.75 127 ALA A O 1
ATOM 935 N N . MET A 1 128 ? 16.207 -8.856 -9.166 1.00 95.81 128 MET A N 1
ATOM 936 C CA . MET A 1 128 ? 15.966 -10.225 -9.624 1.00 95.81 128 MET A CA 1
ATOM 937 C C . MET A 1 128 ? 14.474 -10.472 -9.868 1.00 95.81 128 MET A C 1
ATOM 939 O O . MET A 1 128 ? 13.623 -10.040 -9.089 1.00 95.81 128 MET A O 1
ATOM 943 N N . ALA A 1 129 ? 14.149 -11.234 -10.917 1.00 92.94 129 ALA A N 1
ATOM 944 C CA . ALA A 1 129 ? 12.767 -11.463 -11.346 1.00 92.94 129 ALA A CA 1
ATOM 945 C C . ALA A 1 129 ? 11.869 -12.047 -10.237 1.00 92.94 129 ALA A C 1
ATOM 947 O O . ALA A 1 129 ? 10.735 -11.601 -10.062 1.00 92.94 129 ALA A O 1
ATOM 948 N N . GLY A 1 130 ? 12.385 -12.997 -9.447 1.00 94.44 130 GLY A N 1
ATOM 949 C CA . GLY A 1 130 ? 11.642 -13.586 -8.328 1.00 94.44 130 GLY A CA 1
ATOM 950 C C . GLY A 1 130 ? 11.278 -12.562 -7.248 1.00 94.44 130 GLY A C 1
ATOM 951 O O . GLY A 1 130 ? 10.139 -12.528 -6.792 1.00 94.44 130 GLY A O 1
ATOM 952 N N . GLN A 1 131 ? 12.208 -11.668 -6.898 1.00 95.94 131 GLN A N 1
ATOM 953 C CA . GLN A 1 131 ? 11.967 -10.614 -5.907 1.00 95.94 131 GLN A CA 1
ATOM 954 C C . GLN A 1 131 ? 10.948 -9.592 -6.417 1.00 95.94 131 GLN A C 1
ATOM 956 O O . GLN A 1 131 ? 10.031 -9.217 -5.688 1.00 95.94 131 GLN A O 1
ATOM 961 N N . VAL A 1 132 ? 11.079 -9.188 -7.685 1.00 97.19 132 VAL A N 1
ATOM 962 C CA . VAL A 1 132 ? 10.144 -8.280 -8.363 1.00 97.19 132 VAL A CA 1
ATOM 963 C C . VAL A 1 132 ? 8.727 -8.836 -8.321 1.00 97.19 132 VAL A C 1
ATOM 965 O O . VAL A 1 132 ? 7.806 -8.113 -7.952 1.00 97.19 132 VAL A O 1
ATOM 968 N N . LYS A 1 133 ? 8.548 -10.123 -8.637 1.00 95.81 133 LYS A N 1
ATOM 969 C CA . LYS A 1 133 ? 7.236 -10.771 -8.575 1.00 95.81 133 LYS A CA 1
ATOM 970 C C . LYS A 1 133 ? 6.659 -10.706 -7.160 1.00 95.81 133 LYS A C 1
ATOM 972 O O . LYS A 1 133 ? 5.550 -10.212 -6.987 1.00 95.81 133 LYS A O 1
ATOM 977 N N . THR A 1 134 ? 7.407 -11.162 -6.157 1.00 96.75 134 THR A N 1
ATOM 978 C CA . THR A 1 134 ? 6.919 -11.232 -4.772 1.00 96.75 134 THR A CA 1
ATOM 979 C C . THR A 1 134 ? 6.564 -9.856 -4.216 1.00 96.75 134 THR A C 1
ATOM 981 O O . THR A 1 134 ? 5.447 -9.653 -3.749 1.00 96.75 134 THR A O 1
ATOM 984 N N . VAL A 1 135 ? 7.479 -8.888 -4.303 1.00 97.38 135 VAL A N 1
ATOM 985 C CA . VAL A 1 135 ? 7.251 -7.530 -3.782 1.00 97.38 135 VAL A CA 1
ATOM 986 C C . VAL A 1 135 ? 6.135 -6.825 -4.546 1.00 97.38 135 VAL A C 1
ATOM 988 O O . VAL A 1 135 ? 5.309 -6.141 -3.947 1.00 97.38 135 VAL A O 1
ATOM 991 N N . GLY A 1 136 ? 6.079 -7.042 -5.857 1.00 97.12 136 GLY A N 1
ATOM 992 C CA . GLY A 1 136 ? 5.026 -6.542 -6.722 1.00 97.12 136 GLY A CA 1
ATOM 993 C C . GLY A 1 136 ? 3.629 -6.990 -6.310 1.00 97.12 136 GLY A C 1
ATOM 994 O O . GLY A 1 136 ? 2.740 -6.154 -6.159 1.00 97.12 136 GLY A O 1
ATOM 995 N N . PHE A 1 137 ? 3.447 -8.293 -6.083 1.00 97.06 137 PHE A N 1
ATOM 996 C CA . PHE A 1 137 ? 2.174 -8.842 -5.610 1.00 97.06 137 PHE A CA 1
ATOM 997 C C . PHE A 1 137 ? 1.830 -8.357 -4.206 1.00 97.06 137 PHE A C 1
ATOM 999 O O . PHE A 1 137 ? 0.712 -7.905 -3.989 1.00 97.06 137 PHE A O 1
ATOM 1006 N N . LEU A 1 138 ? 2.781 -8.386 -3.268 1.00 96.75 138 LEU A N 1
ATOM 1007 C CA . LEU A 1 138 ? 2.538 -7.914 -1.902 1.00 96.75 138 LEU A CA 1
ATOM 1008 C C . LEU A 1 138 ? 2.048 -6.466 -1.886 1.00 96.75 138 LEU A C 1
ATOM 1010 O O . LEU A 1 138 ? 1.058 -6.155 -1.229 1.00 96.75 138 LEU A O 1
ATOM 1014 N N . TYR A 1 139 ? 2.702 -5.593 -2.651 1.00 97.00 139 TYR A N 1
ATOM 1015 C CA . TYR A 1 139 ? 2.261 -4.213 -2.767 1.00 97.00 139 TYR A CA 1
ATOM 1016 C C . TYR A 1 139 ? 0.912 -4.088 -3.488 1.00 97.00 139 TYR A C 1
ATOM 1018 O O . TYR A 1 139 ? 0.082 -3.281 -3.076 1.00 97.00 139 TYR A O 1
ATOM 1026 N N . HIS A 1 140 ? 0.650 -4.884 -4.531 1.00 96.50 140 HIS A N 1
ATOM 1027 C CA . HIS A 1 140 ? -0.635 -4.828 -5.229 1.00 96.50 140 HIS A CA 1
ATOM 1028 C C . HIS A 1 140 ? -1.809 -5.229 -4.326 1.00 96.50 140 HIS A C 1
ATOM 1030 O O . HIS A 1 140 ? -2.833 -4.545 -4.309 1.00 96.50 140 HIS A O 1
ATOM 1036 N N . LEU A 1 141 ? -1.634 -6.285 -3.529 1.00 96.44 141 LEU A N 1
ATOM 1037 C CA . LEU A 1 141 ? -2.622 -6.723 -2.546 1.00 96.44 141 LEU A CA 1
ATOM 1038 C C . LEU A 1 141 ? -2.787 -5.693 -1.429 1.00 96.44 141 LEU A C 1
ATOM 1040 O O . LEU A 1 141 ? -3.916 -5.385 -1.062 1.00 96.44 141 LEU A O 1
ATOM 1044 N N . LEU A 1 142 ? -1.691 -5.102 -0.940 1.00 96.75 142 LEU A N 1
ATOM 1045 C CA . LEU A 1 142 ? -1.749 -4.012 0.037 1.00 96.75 142 LEU A CA 1
ATOM 1046 C C . LEU A 1 142 ? -2.533 -2.806 -0.501 1.00 96.75 142 LEU A C 1
ATOM 1048 O O . LEU A 1 142 ? -3.332 -2.222 0.222 1.00 96.75 142 LEU A O 1
ATOM 1052 N N . ASN A 1 143 ? -2.336 -2.453 -1.771 1.00 95.69 143 ASN A N 1
ATOM 1053 C CA . ASN A 1 143 ? -3.096 -1.395 -2.430 1.00 95.69 143 ASN A CA 1
ATOM 1054 C C . ASN A 1 143 ? -4.594 -1.752 -2.518 1.00 95.69 143 ASN A C 1
ATOM 1056 O O . ASN A 1 143 ? -5.454 -0.925 -2.234 1.00 95.69 143 ASN A O 1
ATOM 1060 N N . GLY A 1 144 ? -4.905 -3.015 -2.822 1.00 96.25 144 GLY A N 1
ATOM 1061 C CA . GLY A 1 144 ? -6.261 -3.570 -2.775 1.00 96.25 144 GLY A CA 1
ATOM 1062 C C . GLY A 1 144 ? -6.949 -3.454 -1.426 1.00 96.25 144 GLY A C 1
ATOM 1063 O O . GLY A 1 144 ? -8.066 -2.951 -1.327 1.00 96.25 144 GLY A O 1
ATOM 1064 N N . ILE A 1 145 ? -6.251 -3.891 -0.378 1.00 97.00 145 ILE A N 1
ATOM 1065 C CA . ILE A 1 145 ? -6.676 -3.728 1.013 1.00 97.00 145 ILE A CA 1
ATOM 1066 C C . ILE A 1 145 ? -6.932 -2.247 1.294 1.00 97.00 145 ILE A C 1
ATOM 1068 O O . ILE A 1 145 ? -7.974 -1.913 1.843 1.00 97.00 145 ILE A O 1
ATOM 1072 N N . GLY A 1 146 ? -6.036 -1.359 0.856 1.00 95.81 146 GLY A N 1
ATOM 1073 C CA . GLY A 1 146 ? -6.208 0.082 1.003 1.00 95.81 146 GLY A CA 1
ATOM 1074 C C . GLY A 1 146 ? -7.494 0.612 0.368 1.00 95.81 146 GLY A C 1
ATOM 1075 O O . GLY A 1 146 ? -8.207 1.382 1.007 1.00 95.81 146 GLY A O 1
ATOM 1076 N N . PHE A 1 147 ? -7.856 0.156 -0.834 1.00 95.19 147 PHE A N 1
ATOM 1077 C CA . PHE A 1 147 ? -9.150 0.500 -1.433 1.00 95.19 147 PHE A CA 1
ATOM 1078 C C . PHE A 1 147 ? -10.329 -0.005 -0.599 1.00 95.19 147 PHE A C 1
ATOM 1080 O O . PHE A 1 147 ? -11.261 0.754 -0.351 1.00 95.19 147 PHE A O 1
ATOM 1087 N N . GLY A 1 148 ? -10.276 -1.249 -0.121 1.00 96.19 148 GLY A N 1
ATOM 1088 C CA . GLY A 1 148 ? -11.320 -1.804 0.744 1.00 96.19 148 GLY A CA 1
ATOM 1089 C C . GLY A 1 148 ? -11.433 -1.119 2.111 1.00 96.19 148 GLY A C 1
ATOM 1090 O O . GLY A 1 148 ? -12.477 -1.187 2.740 1.00 96.19 148 GLY A O 1
ATOM 1091 N N . LEU A 1 149 ? -10.382 -0.441 2.582 1.00 95.50 149 LEU A N 1
ATOM 1092 C CA . LEU A 1 149 ? -10.432 0.382 3.795 1.00 95.50 149 LEU A CA 1
ATOM 1093 C C . LEU A 1 149 ? -11.048 1.773 3.564 1.00 95.50 149 LEU A C 1
ATOM 1095 O O . LEU A 1 149 ? -11.383 2.448 4.536 1.00 95.50 149 LEU A O 1
ATOM 1099 N N . ILE A 1 150 ? -11.153 2.224 2.310 1.00 92.69 150 ILE A N 1
ATOM 1100 C CA . ILE A 1 150 ? -11.743 3.523 1.948 1.00 92.69 150 ILE A CA 1
ATOM 1101 C C . ILE A 1 150 ? -13.243 3.407 1.649 1.00 92.69 150 ILE A C 1
ATOM 1103 O O . ILE A 1 150 ? -13.984 4.330 1.994 1.00 92.69 150 ILE A O 1
ATOM 1107 N N . TYR A 1 151 ? -13.664 2.334 0.974 1.00 84.00 151 TYR A N 1
ATOM 1108 C CA . TYR A 1 151 ? -15.041 2.112 0.510 1.00 84.00 151 TYR A CA 1
ATOM 1109 C C . TYR A 1 151 ? -15.857 1.258 1.480 1.00 84.00 151 TYR A C 1
ATOM 1111 O O . TYR A 1 151 ? -17.055 1.576 1.652 1.00 84.00 151 TYR A O 1
#

pLDDT: mean 94.11, std 3.78, range [77.81, 98.0]

Foldseek 3Di:
DDPVLVVLLVLLLVLQAVLLQVLCVVLVVVLVVVVDPDDQVSLQSLQVSSQVSCVPRNVVSVVSNVVSLVCCVPPPVVSNVLLVQLLVQLLVVLVVVLVVAVVCVVVVNHPDDQLLSVLCSHVHPPDDSVSSNVNSVVSSSSNSSSRSSND

Sequence (151 aa):
MTGLELVLALVVLLAGGAAPIWLVLTTTGIIMLRKPPGMLEMMGSLHQVARTYLRVILVPALVILVAAVVWAAVAYPRLANLILAGAVAGLLSSLALDVVRLTGYAMGWMPSNMPHTFGRMILGPTAMAGQVKTVGFLYHLLNGIGFGLIY

Secondary structure (DSSP, 8-state):
--HHHHHHHHHHIIIIIIHHHHHHHHHHHHHHHH--SSHHHHHHHHHHHHHHHIIIIIHHHHHHHHHHHHHHHHH-HHHHHHHHHHHHHHHHHHHHHHHHHHHHHHTTSSS--HHHHHHHHHH-TTS-HHHHHHHHHHHHHHHHHHHHHH-